Protein AF-A0A5D2N5P3-F1 (afdb_monomer_lite)

Structure (mmCIF, N/CA/C/O backbone):
data_AF-A0A5D2N5P3-F1
#
_entry.id   AF-A0A5D2N5P3-F1
#
loop_
_atom_site.group_PDB
_atom_site.id
_atom_site.type_symbol
_atom_site.label_atom_id
_atom_site.label_alt_id
_atom_site.label_comp_id
_atom_site.label_asym_id
_atom_site.label_entity_id
_atom_site.label_seq_id
_atom_site.pdbx_PDB_ins_code
_atom_site.Cartn_x
_atom_site.Cartn_y
_atom_site.Cartn_z
_atom_site.occupancy
_atom_site.B_iso_or_equiv
_atom_site.auth_seq_id
_atom_site.auth_comp_id
_atom_site.auth_asym_id
_atom_site.auth_atom_id
_atom_site.pdbx_PDB_model_num
ATOM 1 N N . MET A 1 1 ? -12.104 -4.277 7.768 1.00 49.78 1 MET A N 1
ATOM 2 C CA . MET A 1 1 ? -12.982 -5.203 7.021 1.00 49.78 1 MET A CA 1
ATOM 3 C C . MET A 1 1 ? -14.224 -4.445 6.619 1.00 49.78 1 MET A C 1
ATOM 5 O O . MET A 1 1 ? -14.971 -4.121 7.514 1.00 49.78 1 MET A O 1
ATOM 9 N N . GLY A 1 2 ? -14.413 -4.078 5.353 1.00 53.28 2 GLY A N 1
ATOM 10 C CA . GLY A 1 2 ? -15.542 -3.250 4.912 1.00 53.28 2 GLY A CA 1
ATOM 11 C C . GLY A 1 2 ? -16.921 -3.851 5.221 1.00 53.28 2 GLY A C 1
ATOM 12 O O . GLY A 1 2 ? -17.041 -4.972 5.717 1.00 53.28 2 GLY A O 1
ATOM 13 N N . LYS A 1 3 ? -17.974 -3.086 4.913 1.00 54.69 3 LYS A N 1
ATOM 14 C CA . LYS A 1 3 ? -19.356 -3.587 4.837 1.00 54.69 3 LYS A CA 1
ATOM 15 C C . LYS A 1 3 ? -19.325 -4.901 4.027 1.00 54.69 3 LYS A C 1
ATOM 17 O O . LYS A 1 3 ? -18.729 -4.928 2.956 1.00 54.69 3 LYS A O 1
ATOM 22 N N . ASP A 1 4 ? -19.847 -5.983 4.602 1.00 65.44 4 ASP A N 1
ATOM 23 C CA . ASP A 1 4 ? -19.913 -7.328 3.996 1.00 65.44 4 ASP A CA 1
ATOM 24 C C . ASP A 1 4 ? -18.594 -8.136 3.865 1.00 65.44 4 ASP A C 1
ATOM 26 O O . ASP A 1 4 ? -18.475 -8.982 2.984 1.00 65.44 4 ASP A O 1
ATOM 30 N N . ASP A 1 5 ? -17.616 -7.933 4.762 1.00 80.88 5 ASP A N 1
ATOM 31 C CA . ASP A 1 5 ? -16.328 -8.677 4.794 1.00 80.88 5 ASP A CA 1
ATOM 32 C C . ASP A 1 5 ? -15.484 -8.529 3.511 1.00 80.88 5 ASP A C 1
ATOM 34 O O . ASP A 1 5 ? -14.674 -9.377 3.118 1.00 80.88 5 ASP A O 1
ATOM 38 N N . LEU A 1 6 ? -15.681 -7.390 2.849 1.00 89.25 6 LEU A N 1
ATOM 39 C CA . LEU A 1 6 ? -14.926 -6.999 1.675 1.00 89.25 6 LEU A CA 1
ATOM 40 C C . LEU A 1 6 ? -13.652 -6.249 2.073 1.00 89.25 6 LEU A C 1
ATOM 42 O O . LEU A 1 6 ? -13.595 -5.492 3.050 1.00 89.25 6 LEU A O 1
ATOM 46 N N . VAL A 1 7 ? -12.615 -6.440 1.272 1.00 92.06 7 VAL A N 1
ATOM 47 C CA . VAL A 1 7 ? -11.323 -5.771 1.375 1.00 92.06 7 VAL A CA 1
ATOM 48 C C . VAL A 1 7 ? -11.017 -5.071 0.061 1.00 92.06 7 VAL A C 1
ATOM 50 O O . VAL A 1 7 ? -11.327 -5.575 -1.020 1.00 92.06 7 VAL A O 1
ATOM 53 N N . LEU A 1 8 ? -10.428 -3.883 0.164 1.00 95.06 8 LEU A N 1
ATOM 54 C CA . LEU A 1 8 ? -10.053 -3.099 -0.999 1.00 95.06 8 LEU A CA 1
ATOM 55 C C . LEU A 1 8 ? -8.706 -3.587 -1.531 1.00 95.06 8 LEU A C 1
ATOM 57 O O . LEU A 1 8 ? -7.717 -3.631 -0.795 1.00 95.06 8 LEU A O 1
ATOM 61 N N . VAL A 1 9 ? -8.660 -3.913 -2.818 1.00 95.56 9 VAL A N 1
ATOM 62 C CA . VAL A 1 9 ? -7.429 -4.299 -3.508 1.00 95.56 9 VAL A CA 1
ATOM 63 C C . VAL A 1 9 ? -7.194 -3.429 -4.725 1.00 95.56 9 VAL A C 1
ATOM 65 O O . VAL A 1 9 ? -8.105 -3.102 -5.484 1.00 95.56 9 VAL A O 1
ATOM 68 N N . GLU A 1 10 ? -5.933 -3.104 -4.952 1.00 96.44 10 GLU A N 1
ATOM 69 C CA . GLU A 1 10 ? -5.463 -2.590 -6.220 1.00 96.44 10 GLU A CA 1
ATOM 70 C C . GLU A 1 10 ? -5.405 -3.757 -7.209 1.00 96.44 10 GLU A C 1
ATOM 72 O O . GLU A 1 10 ? -4.523 -4.617 -7.153 1.00 96.44 10 GLU A O 1
ATOM 77 N N . SER A 1 11 ? -6.372 -3.812 -8.117 1.00 95.94 11 SER A N 1
ATOM 78 C CA . SER A 1 11 ? -6.464 -4.873 -9.119 1.00 95.94 11 SER A CA 1
ATOM 79 C C . SER A 1 11 ? -5.382 -4.734 -10.188 1.00 95.94 11 SER A C 1
ATOM 81 O O . SER A 1 11 ? -4.665 -5.694 -10.478 1.00 95.94 11 SER A O 1
ATOM 83 N N . ARG A 1 12 ? -5.222 -3.525 -10.732 1.00 96.00 12 ARG A N 1
ATOM 84 C CA . ARG A 1 12 ? -4.263 -3.196 -11.788 1.00 96.00 12 ARG A CA 1
ATOM 85 C C . ARG A 1 12 ? -3.881 -1.721 -11.748 1.00 96.00 12 ARG A C 1
ATOM 87 O O . ARG A 1 12 ? -4.580 -0.900 -11.161 1.00 96.00 12 ARG A O 1
ATOM 94 N N . GLN A 1 13 ? -2.813 -1.395 -12.456 1.00 95.94 13 GLN A N 1
ATOM 95 C CA . GLN A 1 13 ? -2.334 -0.037 -12.677 1.00 95.94 13 GLN A CA 1
ATOM 96 C C . GLN A 1 13 ? -2.309 0.278 -14.165 1.00 95.94 13 GLN A C 1
ATOM 98 O O . GLN A 1 13 ? -1.998 -0.603 -14.967 1.00 95.94 13 GLN A O 1
ATOM 103 N N . GLN A 1 14 ? -2.587 1.530 -14.519 1.00 95.88 14 GLN A N 1
ATOM 104 C CA . GLN A 1 14 ? -2.223 2.086 -15.820 1.00 95.88 14 GLN A CA 1
ATOM 105 C C . GLN A 1 14 ? -0.942 2.900 -15.667 1.00 95.88 14 GLN A C 1
ATOM 107 O O . GLN A 1 14 ? -0.845 3.752 -14.781 1.00 95.88 14 GLN A O 1
ATOM 112 N N . LEU A 1 15 ? 0.025 2.643 -16.539 1.00 93.69 15 LEU A N 1
ATOM 113 C CA . LEU A 1 15 ? 1.317 3.310 -16.550 1.00 93.69 15 LEU A CA 1
ATOM 114 C C . LEU A 1 15 ? 1.338 4.505 -17.519 1.00 93.69 15 LEU A C 1
ATOM 116 O O . LEU A 1 15 ? 0.436 4.684 -18.342 1.00 93.69 15 LEU A O 1
ATOM 120 N N . SER A 1 16 ? 2.372 5.341 -17.424 1.00 91.12 16 SER A N 1
ATOM 121 C CA . SER A 1 16 ? 2.529 6.559 -18.228 1.00 91.12 16 SER A CA 1
ATOM 122 C C . SER A 1 16 ? 2.684 6.304 -19.730 1.00 91.12 16 SER A C 1
ATOM 124 O O . SER A 1 16 ? 2.303 7.160 -20.527 1.00 91.12 16 SER A O 1
ATOM 126 N N . ASP A 1 17 ? 3.151 5.114 -20.115 1.00 90.06 17 ASP A N 1
ATOM 127 C CA . ASP A 1 17 ? 3.232 4.637 -21.502 1.00 90.06 17 ASP A CA 1
ATOM 128 C C . ASP A 1 17 ? 1.912 4.023 -22.020 1.00 90.06 17 ASP A C 1
ATOM 130 O O . ASP A 1 17 ? 1.839 3.551 -23.154 1.00 90.06 17 ASP A O 1
ATOM 134 N N . GLY A 1 18 ? 0.858 4.031 -21.197 1.00 92.50 18 GLY A N 1
ATOM 135 C CA . GLY A 1 18 ? -0.456 3.471 -21.507 1.00 92.50 18 GLY A CA 1
ATOM 136 C C . GLY A 1 18 ? -0.574 1.962 -21.277 1.00 92.50 18 GLY A C 1
ATOM 137 O O . GLY A 1 18 ? -1.679 1.428 -21.404 1.00 92.50 18 GLY A O 1
ATOM 138 N N . SER A 1 19 ? 0.516 1.276 -20.920 1.00 94.19 19 SER A N 1
ATOM 139 C CA . SER A 1 19 ? 0.483 -0.143 -20.573 1.00 94.19 19 SER A CA 1
ATOM 140 C C . SER A 1 19 ?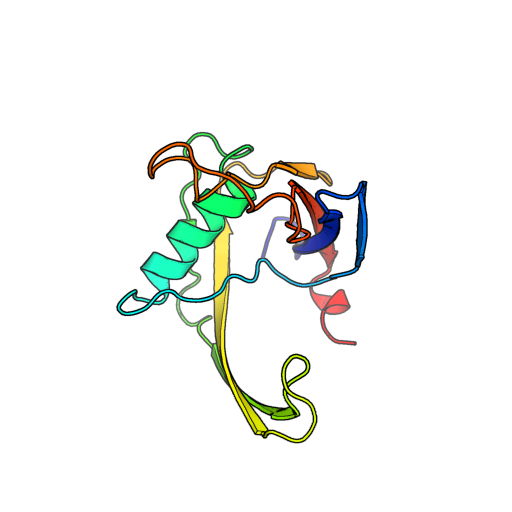 -0.209 -0.382 -19.226 1.00 94.19 19 SER A C 1
ATOM 142 O O . SER A 1 19 ? -0.393 0.531 -18.416 1.00 94.19 19 SER A O 1
ATOM 144 N N . PHE A 1 20 ? -0.626 -1.629 -18.998 1.00 94.94 20 PHE A N 1
ATOM 145 C CA . PHE A 1 20 ? -1.259 -2.052 -17.754 1.00 94.94 20 PHE A CA 1
ATOM 146 C C . PHE A 1 20 ? -0.405 -3.080 -17.026 1.00 94.94 20 PHE A C 1
ATOM 148 O O . PHE A 1 20 ? 0.248 -3.921 -17.645 1.00 94.94 20 PHE A O 1
ATOM 155 N N . ARG A 1 21 ? -0.461 -3.037 -15.696 1.00 93.88 21 ARG A N 1
ATOM 156 C CA . ARG A 1 21 ? 0.197 -3.999 -14.816 1.00 93.88 21 ARG A CA 1
ATOM 157 C C . ARG A 1 21 ? -0.796 -4.540 -13.800 1.00 93.88 21 ARG A C 1
ATOM 159 O O . ARG A 1 21 ? -1.356 -3.765 -13.028 1.00 93.88 21 ARG A O 1
ATOM 166 N N . ASP A 1 22 ? -0.957 -5.858 -13.764 1.00 94.62 22 ASP A N 1
ATOM 167 C CA . ASP A 1 22 ? -1.756 -6.528 -12.740 1.00 94.62 22 ASP A CA 1
ATOM 168 C C . ASP A 1 22 ? -1.026 -6.530 -11.391 1.00 94.62 22 ASP A C 1
ATOM 170 O O . ASP A 1 22 ? 0.210 -6.566 -11.312 1.00 94.62 22 ASP A O 1
ATOM 174 N N . ARG A 1 23 ? -1.803 -6.417 -10.315 1.00 89.81 23 ARG A N 1
ATOM 175 C CA . ARG A 1 23 ? -1.291 -6.204 -8.956 1.00 89.81 23 ARG A CA 1
ATOM 176 C C . ARG A 1 23 ? -1.972 -7.132 -7.965 1.00 89.81 23 ARG A C 1
ATOM 178 O O . ARG A 1 23 ? -1.273 -7.864 -7.274 1.00 89.81 23 ARG A O 1
ATOM 185 N N . PHE A 1 24 ? -3.304 -7.085 -7.935 1.00 93.44 24 PHE A N 1
ATOM 186 C CA . PHE A 1 24 ? -4.181 -7.830 -7.031 1.00 93.44 24 PHE A CA 1
ATOM 187 C C . PHE A 1 24 ? -3.665 -7.861 -5.584 1.00 93.44 24 PHE A C 1
ATOM 189 O O . PHE A 1 24 ? -3.489 -8.916 -4.981 1.00 93.44 24 PHE A O 1
ATOM 196 N N . ARG A 1 25 ? -3.355 -6.680 -5.044 1.00 92.69 25 ARG A N 1
ATOM 197 C CA . ARG A 1 25 ? -2.777 -6.530 -3.703 1.00 92.69 25 ARG A CA 1
ATOM 198 C C . ARG A 1 25 ? -3.454 -5.399 -2.934 1.00 92.69 25 ARG A C 1
ATOM 200 O O . ARG A 1 25 ? -3.967 -4.485 -3.574 1.00 92.69 25 ARG A O 1
ATOM 207 N N . PRO A 1 26 ? -3.437 -5.416 -1.592 1.00 94.44 26 PRO A N 1
ATOM 208 C CA . PRO A 1 26 ? -3.866 -4.263 -0.806 1.00 94.44 26 PRO A CA 1
ATOM 209 C C . PRO A 1 26 ? -3.071 -3.004 -1.173 1.00 94.44 26 PRO A C 1
ATOM 211 O O . PRO A 1 26 ? -1.965 -3.108 -1.714 1.00 94.44 26 PRO A O 1
ATOM 214 N N . LEU A 1 27 ? -3.596 -1.829 -0.819 1.00 94.56 27 LEU A N 1
ATOM 215 C CA . LEU A 1 27 ? -2.850 -0.567 -0.872 1.00 94.56 27 LEU A CA 1
ATOM 216 C C . LEU A 1 27 ? -1.466 -0.760 -0.232 1.00 94.56 27 LEU A C 1
ATOM 218 O O . LEU A 1 27 ? -1.351 -1.217 0.906 1.00 94.56 27 LEU A O 1
ATOM 222 N N . SER A 1 28 ? -0.413 -0.522 -1.014 1.00 93.12 28 SER A N 1
ATOM 223 C CA . SER A 1 28 ? 0.949 -0.952 -0.685 1.00 93.12 28 SER A CA 1
ATOM 224 C C . SER A 1 28 ? 1.949 0.107 -1.102 1.00 93.12 28 SER A C 1
ATOM 226 O O . SER A 1 28 ? 2.410 0.099 -2.247 1.00 93.12 28 SER A O 1
ATOM 228 N N . GLU A 1 29 ? 2.345 0.925 -0.135 1.00 92.19 29 GLU A N 1
ATOM 229 C CA . GLU A 1 29 ? 3.292 2.011 -0.340 1.00 92.19 29 GLU A CA 1
ATOM 230 C C . GLU A 1 29 ? 4.639 1.780 0.339 1.00 92.19 29 GLU A C 1
ATOM 232 O O . GLU A 1 29 ? 4.770 1.046 1.327 1.00 92.19 29 GLU A O 1
ATOM 237 N N . LYS A 1 30 ? 5.680 2.406 -0.214 1.00 92.12 30 LYS A N 1
ATOM 238 C CA . LYS A 1 30 ? 7.011 2.344 0.385 1.00 92.12 30 LYS A CA 1
ATOM 239 C C . LYS A 1 30 ? 7.063 3.304 1.565 1.00 92.12 30 LYS A C 1
ATOM 241 O O . LYS A 1 30 ? 6.802 4.497 1.421 1.00 92.12 30 LYS A O 1
ATOM 246 N N . MET A 1 31 ? 7.481 2.794 2.722 1.00 93.12 31 MET A N 1
ATOM 247 C CA . MET A 1 31 ? 7.735 3.671 3.859 1.00 93.12 31 MET A CA 1
ATOM 248 C C . MET A 1 31 ? 8.916 4.615 3.575 1.00 93.12 31 MET A C 1
ATOM 250 O O . MET A 1 31 ? 9.984 4.177 3.124 1.00 93.12 31 MET A O 1
ATOM 254 N N . LYS A 1 32 ? 8.726 5.906 3.846 1.00 92.38 32 LYS A N 1
ATOM 255 C CA . LYS A 1 32 ? 9.748 6.956 3.801 1.00 92.38 32 LYS A CA 1
ATOM 256 C C . LYS A 1 32 ? 10.658 6.861 5.041 1.00 92.38 32 LYS A C 1
ATOM 258 O O . LYS A 1 32 ? 10.279 6.292 6.066 1.00 92.38 32 LYS A O 1
ATOM 263 N N . PRO A 1 33 ? 11.897 7.378 4.981 1.00 92.00 33 PRO A N 1
ATOM 264 C CA . PRO A 1 33 ? 12.763 7.415 6.155 1.00 92.00 33 PRO A CA 1
ATOM 265 C C . PRO A 1 33 ? 12.145 8.253 7.283 1.00 92.00 33 PRO A C 1
ATOM 267 O O . PRO A 1 33 ? 11.661 9.352 7.035 1.00 92.00 33 PRO A O 1
ATOM 270 N N . ASN A 1 34 ? 12.260 7.768 8.521 1.00 91.88 34 ASN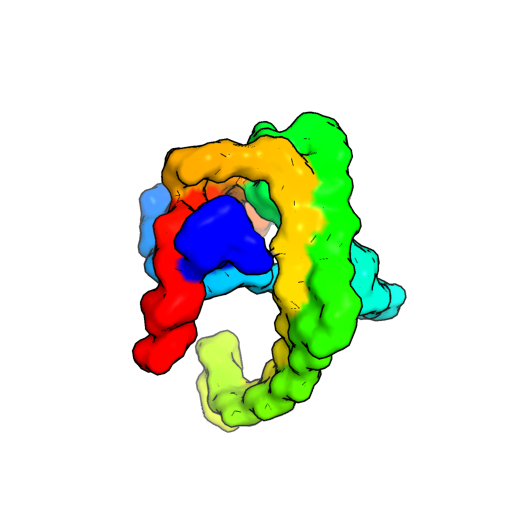 A N 1
ATOM 271 C CA . ASN A 1 34 ? 11.841 8.457 9.751 1.00 91.88 34 ASN A CA 1
ATOM 272 C C . ASN A 1 34 ? 10.329 8.686 9.933 1.00 91.88 34 ASN A C 1
ATOM 274 O O . ASN A 1 34 ? 9.967 9.460 10.813 1.00 91.88 34 ASN A O 1
ATOM 278 N N . GLU A 1 35 ? 9.461 8.017 9.169 1.00 94.69 35 GLU A N 1
ATOM 279 C CA . GLU A 1 35 ? 8.019 8.020 9.450 1.00 94.69 35 GLU A CA 1
ATOM 280 C C . GLU A 1 35 ? 7.607 6.809 10.305 1.00 94.69 35 GLU A C 1
ATOM 282 O O . GLU A 1 35 ? 8.198 5.723 10.238 1.00 94.69 35 GLU A O 1
ATOM 287 N N . THR A 1 36 ? 6.581 7.004 11.124 1.00 95.44 36 THR A N 1
ATOM 288 C CA . THR A 1 36 ? 5.862 5.951 11.849 1.00 95.44 36 THR A CA 1
ATOM 289 C C . THR A 1 36 ? 4.943 5.165 10.907 1.00 95.44 36 THR A C 1
ATOM 291 O O . THR A 1 36 ? 4.669 5.584 9.782 1.00 95.44 36 THR A O 1
ATOM 294 N N . VAL A 1 37 ? 4.447 4.004 11.351 1.00 94.88 37 VAL A N 1
ATOM 295 C CA . VAL A 1 37 ? 3.497 3.205 10.551 1.00 94.88 37 VAL A CA 1
ATOM 296 C C . VAL A 1 37 ? 2.200 3.986 10.339 1.00 94.88 37 VAL A C 1
ATOM 298 O O . VAL A 1 37 ? 1.639 3.973 9.250 1.00 94.88 37 VAL A O 1
ATOM 301 N N . GLU A 1 38 ? 1.750 4.707 11.359 1.00 94.69 38 GLU A N 1
ATOM 302 C CA . GLU A 1 38 ? 0.557 5.543 11.337 1.00 94.69 38 GLU A CA 1
ATOM 303 C C . GLU A 1 38 ? 0.687 6.693 10.328 1.00 94.69 38 GLU A C 1
ATOM 305 O O . GLU A 1 38 ? -0.229 6.924 9.537 1.00 94.69 38 GLU A O 1
ATOM 310 N N . GLU A 1 39 ? 1.837 7.374 10.310 1.00 94.88 39 GLU A N 1
ATOM 311 C CA . GLU A 1 39 ? 2.143 8.420 9.326 1.00 94.88 39 GLU A CA 1
ATOM 312 C C . GLU A 1 39 ? 2.206 7.854 7.904 1.00 94.88 39 GLU A C 1
ATOM 314 O O . GLU A 1 39 ? 1.614 8.437 6.994 1.00 94.88 39 GLU A O 1
ATOM 319 N N . ALA A 1 40 ? 2.842 6.692 7.718 1.00 94.81 40 ALA A N 1
ATOM 320 C CA . ALA A 1 40 ? 2.902 6.011 6.427 1.00 94.81 40 ALA A CA 1
ATOM 321 C C . ALA A 1 40 ? 1.510 5.630 5.908 1.00 94.81 40 ALA A C 1
ATOM 323 O O . ALA A 1 40 ? 1.210 5.843 4.738 1.00 94.81 40 ALA A O 1
ATOM 324 N N . VAL A 1 41 ? 0.642 5.101 6.776 1.00 94.81 41 VAL A N 1
ATOM 325 C CA . VAL A 1 41 ? -0.736 4.718 6.433 1.00 94.81 41 VAL A CA 1
ATOM 326 C C . VAL A 1 41 ? -1.555 5.941 6.033 1.00 94.81 41 VAL A C 1
ATOM 328 O O . VAL A 1 41 ? -2.204 5.928 4.989 1.00 94.81 41 VAL A O 1
ATOM 331 N N . ALA A 1 42 ? -1.508 7.011 6.831 1.00 92.94 42 ALA A N 1
ATOM 332 C CA . ALA A 1 42 ? -2.230 8.243 6.527 1.00 92.94 42 ALA A CA 1
ATOM 333 C C . ALA A 1 42 ? -1.752 8.867 5.207 1.00 92.94 42 ALA A C 1
ATOM 335 O O . ALA A 1 42 ? -2.569 9.301 4.393 1.00 92.94 42 ALA A O 1
ATOM 336 N N . ARG A 1 43 ? -0.434 8.873 4.975 1.00 92.81 43 ARG A N 1
ATOM 337 C CA . ARG A 1 43 ? 0.172 9.360 3.736 1.00 92.81 43 ARG A CA 1
ATOM 338 C C . ARG A 1 43 ? -0.246 8.519 2.535 1.00 92.81 43 ARG A C 1
ATOM 340 O O . ARG A 1 43 ? -0.718 9.091 1.563 1.00 92.81 43 ARG A O 1
ATOM 347 N N . ALA A 1 44 ? -0.138 7.197 2.620 1.00 92.88 44 ALA A N 1
ATOM 348 C CA . ALA A 1 44 ? -0.469 6.303 1.517 1.00 92.8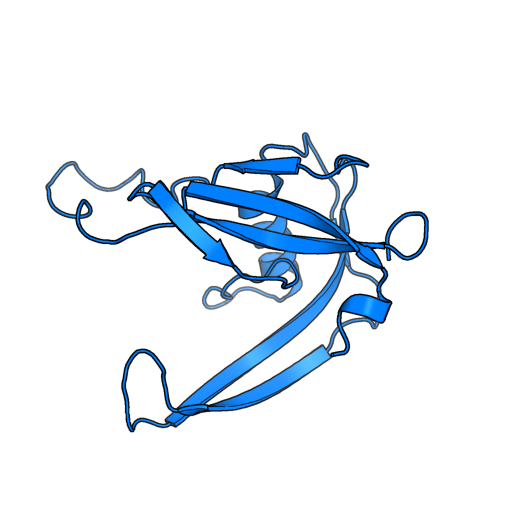8 44 ALA A CA 1
ATOM 349 C C . ALA A 1 44 ? -1.953 6.393 1.123 1.00 92.88 44 ALA A C 1
ATOM 351 O O . ALA A 1 44 ? -2.276 6.478 -0.057 1.00 92.88 44 ALA A O 1
ATOM 352 N N . VAL A 1 45 ? -2.865 6.471 2.103 1.00 93.00 45 VAL A N 1
ATOM 353 C CA . VAL A 1 45 ? -4.294 6.699 1.828 1.00 93.00 45 VAL A CA 1
ATOM 354 C C . VAL A 1 45 ? -4.521 8.060 1.167 1.00 93.00 45 VAL A C 1
ATOM 356 O O . VAL A 1 45 ? -5.307 8.163 0.231 1.00 93.00 45 VAL A O 1
ATOM 359 N N . LYS A 1 46 ? -3.832 9.111 1.619 1.00 90.81 46 LYS A N 1
ATOM 360 C CA . LYS A 1 46 ? -3.950 10.441 1.015 1.00 90.81 46 LYS A CA 1
ATOM 361 C C . LYS A 1 46 ? -3.415 10.479 -0.421 1.00 90.81 46 LYS A C 1
ATOM 363 O O . LYS A 1 46 ? -4.057 11.086 -1.269 1.00 90.81 46 LYS A O 1
ATOM 368 N N . GLU A 1 47 ? -2.256 9.879 -0.673 1.00 89.88 47 GLU A N 1
ATOM 369 C CA . GLU A 1 47 ? -1.600 9.874 -1.986 1.00 89.88 47 GLU A CA 1
ATOM 370 C C . GLU A 1 47 ? -2.423 9.054 -2.998 1.00 89.88 47 GLU A C 1
ATOM 372 O O . GLU A 1 47 ? -2.808 9.590 -4.036 1.00 89.88 47 GLU A O 1
ATOM 377 N N . GLU A 1 48 ? -2.800 7.814 -2.663 1.00 91.75 48 GLU A N 1
ATOM 378 C CA . GLU A 1 48 ? -3.447 6.911 -3.625 1.00 91.75 48 GLU A CA 1
ATOM 379 C C . GLU A 1 48 ? -4.986 7.002 -3.646 1.00 91.75 48 GLU A C 1
ATOM 381 O O . GLU A 1 48 ? -5.596 6.755 -4.685 1.00 91.75 48 GLU A O 1
ATOM 386 N N . LEU A 1 49 ? -5.651 7.334 -2.529 1.00 92.81 49 LEU A N 1
ATOM 387 C CA . LEU A 1 49 ? -7.125 7.371 -2.422 1.00 92.81 49 LEU A CA 1
ATOM 388 C C . LEU A 1 49 ? -7.686 8.792 -2.248 1.00 92.81 49 LEU A C 1
ATOM 390 O O . LEU A 1 49 ? -8.898 8.987 -2.342 1.00 92.81 49 LEU A O 1
ATOM 394 N N . GLY A 1 50 ? -6.828 9.797 -2.044 1.00 90.00 50 GLY A N 1
ATOM 395 C CA . GLY A 1 50 ? -7.205 11.187 -1.753 1.00 90.00 50 GLY A CA 1
ATOM 396 C C . GLY A 1 50 ? -8.077 11.870 -2.805 1.00 90.00 50 GLY A C 1
ATOM 397 O O . GLY A 1 50 ? -8.792 12.810 -2.483 1.00 90.00 50 GLY A O 1
ATOM 398 N N . SER A 1 51 ? -8.050 11.412 -4.059 1.00 89.19 51 SER A N 1
ATOM 399 C CA . SER A 1 51 ? -8.878 11.979 -5.136 1.00 89.19 51 SER A CA 1
ATOM 400 C C . SER A 1 51 ? -10.355 11.580 -5.056 1.00 89.19 51 SER A C 1
ATOM 402 O O . SER A 1 51 ? -11.191 12.228 -5.683 1.00 89.19 51 SER A O 1
ATOM 404 N N . VAL A 1 52 ? -10.685 10.538 -4.284 1.00 89.88 52 VAL A N 1
ATOM 405 C CA . VAL A 1 52 ? -12.065 10.053 -4.101 1.00 89.88 52 VAL A CA 1
ATOM 406 C C . VAL A 1 52 ? -12.573 10.210 -2.669 1.00 89.88 52 VAL A C 1
ATOM 408 O O . VAL A 1 52 ? -13.752 9.970 -2.423 1.00 89.88 52 VAL A O 1
ATOM 411 N N . ILE A 1 53 ? -11.716 10.636 -1.733 1.00 87.31 53 ILE A N 1
ATOM 412 C CA . ILE A 1 53 ? -12.092 10.927 -0.346 1.00 87.31 53 ILE A CA 1
ATOM 413 C C . ILE A 1 53 ? -11.912 12.422 -0.061 1.00 87.31 53 ILE A C 1
ATOM 415 O O . ILE A 1 53 ? -10.826 12.970 -0.183 1.00 87.31 53 ILE A O 1
ATOM 419 N N . ASP A 1 54 ? -12.990 13.094 0.339 1.00 71.75 54 ASP A N 1
ATOM 420 C CA . ASP A 1 54 ? -12.995 14.558 0.509 1.00 71.75 54 ASP A CA 1
ATOM 421 C C . ASP A 1 54 ? -12.283 14.984 1.814 1.00 71.75 54 ASP A C 1
ATOM 423 O O . ASP A 1 54 ? -11.511 15.937 1.871 1.00 71.75 54 ASP A O 1
ATOM 427 N N . THR A 1 55 ? -12.516 14.225 2.890 1.00 64.25 55 THR A N 1
ATOM 428 C CA . THR A 1 55 ? -11.937 14.423 4.238 1.00 64.25 55 THR A CA 1
ATOM 429 C C . THR A 1 55 ? -11.765 13.095 4.989 1.00 64.25 55 THR A C 1
ATOM 431 O O . THR A 1 55 ? -11.724 13.072 6.220 1.00 64.25 55 THR A O 1
ATOM 434 N N . GLY A 1 56 ? -11.700 11.981 4.248 1.00 62.75 56 GLY A N 1
ATOM 435 C CA . GLY A 1 56 ? -11.792 10.619 4.779 1.00 62.75 56 GLY A CA 1
ATOM 436 C C . GLY A 1 56 ? -10.905 10.400 6.001 1.00 62.75 56 GLY A C 1
ATOM 437 O O . GLY A 1 56 ? -9.680 10.508 5.925 1.00 62.75 56 GLY A O 1
ATOM 438 N N . SER A 1 57 ? -11.530 10.109 7.144 1.00 82.12 57 SER A N 1
ATOM 439 C CA . SER A 1 57 ? -10.784 9.758 8.344 1.00 82.12 57 SER A CA 1
ATOM 440 C C . SER A 1 57 ? -10.217 8.348 8.179 1.00 82.12 57 SER A C 1
ATOM 442 O O . SER A 1 57 ? -10.912 7.429 7.735 1.00 82.12 57 SER A O 1
ATOM 444 N N . VAL A 1 58 ? -8.934 8.186 8.506 1.00 91.31 58 VAL A N 1
ATOM 445 C CA . VAL A 1 58 ? -8.263 6.884 8.505 1.00 91.31 58 VAL A CA 1
ATOM 446 C C . VAL A 1 58 ? -8.146 6.407 9.941 1.00 91.31 58 VAL A C 1
ATOM 448 O O . VAL A 1 58 ? -7.582 7.093 10.794 1.00 91.31 58 VAL A O 1
ATOM 451 N N . ARG A 1 59 ? -8.685 5.221 10.220 1.00 92.94 59 ARG A N 1
ATOM 452 C CA . ARG A 1 59 ? -8.627 4.585 11.539 1.00 92.94 59 ARG A CA 1
ATOM 453 C C . ARG A 1 59 ? -8.007 3.204 11.419 1.00 92.94 59 ARG A C 1
ATOM 455 O O . ARG A 1 59 ? -8.629 2.284 10.894 1.00 92.94 59 ARG A O 1
ATOM 462 N N . ILE A 1 60 ? -6.792 3.057 11.936 1.00 94.69 60 ILE A N 1
ATOM 463 C CA . ILE A 1 60 ? -6.123 1.756 12.026 1.00 94.69 60 ILE A CA 1
ATOM 464 C C . ILE A 1 60 ? -6.864 0.888 13.045 1.00 94.69 60 ILE A C 1
ATOM 466 O O . ILE A 1 60 ? -7.186 1.341 14.145 1.00 94.69 60 ILE A O 1
ATOM 470 N N . VAL A 1 61 ? -7.137 -0.363 12.679 1.00 94.31 61 VAL A N 1
ATOM 471 C CA . VAL A 1 61 ? -7.762 -1.344 13.565 1.00 94.31 61 VAL A CA 1
ATOM 472 C C . VAL A 1 61 ? -6.770 -1.699 14.676 1.00 94.31 61 VAL A C 1
ATOM 474 O O . VAL A 1 61 ? -5.685 -2.215 14.375 1.00 94.31 61 VAL A O 1
ATOM 477 N N . PRO A 1 62 ? -7.104 -1.460 15.957 1.00 93.56 62 PRO A N 1
ATOM 478 C CA . PRO A 1 62 ? -6.208 -1.785 17.060 1.00 93.56 62 PRO A CA 1
ATOM 479 C C . PRO A 1 62 ? -5.818 -3.267 17.056 1.00 93.56 62 PRO A C 1
ATOM 481 O O . PRO A 1 62 ? -6.675 -4.139 16.949 1.00 93.56 62 PRO A O 1
ATOM 484 N N . GLY A 1 63 ? -4.519 -3.551 17.181 1.00 94.50 63 GLY A N 1
ATOM 485 C CA . GLY A 1 63 ? -3.994 -4.921 17.220 1.00 94.50 63 GLY A CA 1
ATOM 486 C C . GLY A 1 63 ? -3.854 -5.623 15.863 1.00 94.50 63 GLY A C 1
ATOM 487 O O . GLY A 1 63 ? -3.377 -6.751 15.841 1.00 94.50 63 GLY A O 1
ATOM 488 N N . SER A 1 64 ? -4.204 -4.975 14.745 1.00 94.88 64 SER A N 1
ATOM 489 C CA . SER A 1 64 ? -4.045 -5.546 13.392 1.00 94.88 64 SER A CA 1
ATOM 490 C C . SER A 1 64 ? -2.615 -5.492 12.844 1.00 94.88 64 SER A C 1
ATOM 492 O O . SER A 1 64 ? -2.326 -6.081 11.807 1.00 94.88 64 SER A O 1
ATOM 494 N N . TYR A 1 65 ? -1.713 -4.768 13.512 1.00 96.50 65 TYR A N 1
ATOM 495 C CA . TYR A 1 65 ? -0.360 -4.560 13.013 1.00 96.50 65 TYR A CA 1
ATOM 496 C C . TYR A 1 65 ? 0.447 -5.861 12.962 1.00 96.50 65 TYR A C 1
ATOM 498 O O . TYR A 1 65 ? 0.663 -6.530 13.974 1.00 96.50 65 TYR A O 1
ATOM 506 N N . ILE A 1 66 ? 0.967 -6.158 11.775 1.00 96.12 66 ILE A N 1
ATOM 507 C CA . ILE A 1 66 ? 1.820 -7.304 11.490 1.00 96.12 66 ILE A CA 1
ATOM 508 C C . ILE A 1 66 ? 3.117 -6.802 10.857 1.00 96.12 66 ILE A C 1
ATOM 510 O O . ILE A 1 66 ? 3.116 -6.002 9.921 1.00 96.12 66 ILE A O 1
ATOM 514 N N . LYS A 1 67 ? 4.246 -7.320 11.347 1.00 96.31 67 LYS A N 1
ATOM 515 C CA . LYS A 1 67 ? 5.570 -7.099 10.761 1.00 96.31 67 LYS A CA 1
ATOM 516 C C . LYS A 1 67 ? 6.124 -8.414 10.230 1.00 96.31 67 LYS A C 1
ATOM 518 O O . LYS A 1 67 ? 6.326 -9.348 11.004 1.00 96.31 67 LYS A O 1
ATOM 523 N N . LYS A 1 68 ? 6.428 -8.468 8.935 1.00 95.56 68 LYS A N 1
ATOM 524 C CA . LYS A 1 68 ? 7.002 -9.644 8.269 1.00 95.56 68 LYS A CA 1
ATOM 525 C C . LYS A 1 68 ? 8.351 -9.302 7.645 1.00 95.56 68 LYS A C 1
ATOM 527 O O . LYS A 1 68 ? 8.512 -8.253 7.028 1.00 95.56 68 LYS A O 1
ATOM 532 N N . LEU A 1 69 ? 9.326 -10.192 7.812 1.00 95.69 69 LEU A N 1
ATOM 533 C CA . LEU A 1 69 ? 10.613 -10.115 7.126 1.00 95.69 69 LEU A CA 1
ATOM 534 C C . LEU A 1 69 ? 10.595 -11.075 5.936 1.00 95.69 69 LEU A C 1
ATOM 536 O O . LEU A 1 69 ? 10.321 -12.259 6.119 1.00 95.69 69 LEU A O 1
ATOM 540 N N . GLU A 1 70 ? 10.904 -10.580 4.743 1.00 93.62 70 GLU A N 1
ATOM 541 C CA . GLU A 1 70 ? 11.042 -11.401 3.542 1.00 93.62 70 GLU A CA 1
ATOM 542 C C . GLU A 1 70 ? 12.423 -11.219 2.922 1.00 93.62 70 GLU A C 1
ATOM 544 O O . GLU A 1 70 ? 12.861 -10.099 2.656 1.00 93.62 70 GLU A O 1
ATOM 549 N N . GLU A 1 71 ? 13.100 -12.329 2.655 1.00 94.06 71 GLU A N 1
ATOM 550 C CA . GLU A 1 71 ? 14.386 -12.349 1.968 1.00 94.06 71 GLU A CA 1
ATOM 551 C C . GLU A 1 71 ? 14.211 -13.031 0.614 1.00 94.06 71 GLU A C 1
ATOM 553 O O . GLU A 1 71 ? 13.702 -14.147 0.522 1.00 94.06 71 GLU A O 1
ATOM 558 N N . ARG A 1 72 ? 14.592 -12.337 -0.458 1.00 90.69 72 ARG A N 1
ATOM 559 C CA . ARG A 1 72 ? 14.500 -12.845 -1.832 1.00 90.69 72 ARG A CA 1
ATOM 560 C C . ARG A 1 72 ? 15.571 -12.219 -2.710 1.00 90.69 72 ARG A C 1
ATOM 562 O O . ARG A 1 72 ? 16.127 -11.183 -2.364 1.00 90.69 72 ARG A O 1
ATOM 569 N N . ASN A 1 73 ? 15.835 -12.806 -3.873 1.00 90.25 73 ASN A N 1
ATOM 570 C CA . ASN A 1 73 ? 16.691 -12.157 -4.864 1.00 90.25 73 ASN A CA 1
ATOM 571 C C . ASN A 1 73 ? 16.060 -10.841 -5.333 1.00 90.25 73 ASN A C 1
ATOM 573 O O . ASN A 1 73 ? 14.856 -10.769 -5.589 1.00 90.25 73 ASN A O 1
ATOM 577 N N . SER A 1 74 ? 16.878 -9.799 -5.448 1.00 86.75 74 SER A N 1
ATOM 578 C CA . SER A 1 74 ? 16.435 -8.502 -5.943 1.00 86.75 74 SER A CA 1
ATOM 579 C C . SER A 1 74 ? 16.014 -8.604 -7.407 1.00 86.75 74 SER A C 1
ATOM 581 O O . SER A 1 74 ? 16.813 -8.977 -8.265 1.00 86.75 74 SER A O 1
ATOM 583 N N . ALA A 1 75 ? 14.772 -8.220 -7.707 1.00 82.31 75 ALA A N 1
ATOM 584 C CA . ALA A 1 75 ? 14.296 -8.127 -9.087 1.00 82.31 75 ALA A CA 1
ATOM 585 C C . ALA A 1 75 ? 15.047 -7.041 -9.880 1.00 82.31 75 ALA A C 1
ATOM 587 O O . ALA A 1 75 ? 15.271 -7.190 -11.077 1.00 82.31 75 ALA A O 1
ATOM 588 N N . SER A 1 76 ? 15.463 -5.964 -9.206 1.00 79.81 76 SER A N 1
ATOM 589 C CA . SER A 1 76 ? 16.194 -4.848 -9.819 1.00 79.81 76 SER A CA 1
ATOM 590 C C . SER A 1 76 ? 17.699 -5.107 -9.936 1.00 79.81 76 SER A C 1
ATOM 592 O O . SER A 1 76 ? 18.358 -4.479 -10.757 1.00 79.81 76 SER A O 1
ATOM 594 N N . TYR A 1 77 ? 18.242 -6.027 -9.130 1.00 87.69 77 TYR A N 1
ATOM 595 C CA . TYR A 1 77 ? 19.663 -6.385 -9.124 1.00 87.69 77 TYR A CA 1
ATOM 596 C C . TYR A 1 77 ? 19.831 -7.912 -9.058 1.00 87.69 77 TYR A C 1
ATOM 598 O O . TYR A 1 77 ? 20.064 -8.461 -7.975 1.00 87.69 77 TYR A O 1
ATOM 606 N N . PRO A 1 78 ? 19.691 -8.617 -10.197 1.00 88.81 78 PRO A N 1
ATOM 607 C CA . PRO A 1 78 ? 19.756 -10.074 -10.239 1.00 88.81 78 PRO A CA 1
ATOM 608 C C . PRO A 1 78 ? 21.028 -10.629 -9.584 1.00 88.81 78 PRO A C 1
ATOM 610 O O . PRO A 1 78 ? 22.133 -10.171 -9.862 1.00 88.81 78 PRO A O 1
ATOM 613 N N . GLY A 1 79 ? 20.865 -11.625 -8.709 1.00 89.81 79 GLY A N 1
ATOM 614 C CA . GLY A 1 79 ? 21.964 -12.263 -7.973 1.00 89.81 79 GLY A CA 1
ATOM 615 C C . GLY A 1 79 ? 22.330 -11.600 -6.641 1.00 89.81 79 GLY A C 1
ATOM 616 O O . GLY A 1 79 ? 23.091 -12.189 -5.877 1.00 89.81 79 GLY A O 1
ATOM 617 N N . LEU A 1 80 ? 21.772 -10.423 -6.324 1.00 93.00 80 LEU A N 1
ATOM 618 C CA . LEU A 1 80 ? 21.927 -9.811 -5.004 1.00 93.00 80 LEU A CA 1
ATOM 619 C C . LEU A 1 80 ? 20.748 -10.163 -4.083 1.00 93.00 80 LEU A C 1
ATOM 621 O O . LEU A 1 80 ? 19.589 -10.025 -4.498 1.00 93.00 80 LEU A O 1
ATOM 625 N N . PRO A 1 81 ? 21.009 -10.565 -2.824 1.00 91.75 81 PRO A N 1
ATOM 626 C CA . PRO A 1 81 ? 19.952 -10.759 -1.844 1.00 91.75 81 PRO A CA 1
ATOM 627 C C . PRO A 1 81 ? 19.321 -9.411 -1.479 1.00 91.75 81 PRO A C 1
ATOM 629 O O . PRO A 1 81 ? 20.010 -8.417 -1.247 1.00 91.75 81 PRO A O 1
ATOM 632 N N . ALA A 1 82 ? 17.996 -9.383 -1.410 1.00 93.12 82 ALA A N 1
ATOM 633 C CA . ALA A 1 82 ? 17.205 -8.260 -0.938 1.00 93.12 82 ALA A CA 1
ATOM 634 C C . ALA A 1 82 ? 16.390 -8.678 0.284 1.00 93.12 82 ALA A C 1
ATOM 636 O O . ALA A 1 82 ? 15.832 -9.775 0.339 1.00 93.12 82 ALA A O 1
ATOM 637 N N . ARG A 1 83 ? 16.301 -7.763 1.248 1.00 93.00 83 ARG A N 1
ATOM 638 C CA . ARG A 1 83 ? 15.536 -7.933 2.479 1.00 93.00 83 ARG A CA 1
ATOM 639 C C . ARG A 1 83 ? 14.430 -6.889 2.536 1.00 93.00 83 ARG A C 1
ATOM 641 O O . ARG A 1 83 ? 14.714 -5.693 2.567 1.00 93.00 83 ARG A O 1
ATOM 648 N N . TYR A 1 84 ? 13.189 -7.348 2.570 1.00 91.25 84 TYR A N 1
ATOM 649 C CA . TYR A 1 84 ? 11.989 -6.529 2.661 1.00 91.25 84 TYR A CA 1
ATOM 650 C C . TYR A 1 84 ? 11.419 -6.642 4.071 1.00 91.25 84 TYR A C 1
ATOM 652 O O . TYR A 1 84 ? 11.195 -7.738 4.580 1.00 91.25 84 TYR A O 1
ATOM 660 N N . VAL A 1 85 ? 11.203 -5.496 4.710 1.00 94.31 85 VAL A N 1
ATOM 661 C CA . VAL A 1 85 ? 10.476 -5.413 5.977 1.00 94.31 85 VAL A CA 1
ATOM 662 C C . VAL A 1 85 ? 9.083 -4.909 5.636 1.00 94.31 85 VAL A C 1
ATOM 664 O O . VAL A 1 85 ? 8.917 -3.743 5.292 1.00 94.31 85 VAL A O 1
ATOM 667 N N . LEU A 1 86 ? 8.108 -5.810 5.661 1.00 94.81 86 LEU A N 1
ATOM 668 C CA . LEU A 1 86 ? 6.718 -5.500 5.361 1.00 94.81 86 LEU A CA 1
ATOM 669 C C . LEU A 1 86 ? 5.993 -5.155 6.658 1.00 94.81 86 LEU A C 1
ATOM 671 O O . LEU A 1 86 ? 6.048 -5.911 7.631 1.00 94.81 86 LEU A O 1
ATOM 675 N N . HIS A 1 87 ? 5.332 -4.005 6.648 1.00 95.56 87 HIS A N 1
ATOM 676 C CA . HIS A 1 87 ? 4.465 -3.522 7.710 1.00 95.56 87 HIS A CA 1
ATOM 677 C C . HIS A 1 87 ? 3.038 -3.542 7.168 1.00 95.56 87 HIS A C 1
ATOM 679 O O . HIS A 1 87 ? 2.748 -2.872 6.180 1.00 95.56 87 HIS A O 1
ATOM 685 N N . SER A 1 88 ? 2.170 -4.338 7.781 1.00 95.19 88 SER A N 1
ATOM 686 C CA . SER A 1 88 ? 0.778 -4.505 7.366 1.00 95.19 88 SER A CA 1
ATOM 687 C C . SER A 1 88 ? -0.140 -4.116 8.512 1.00 95.19 88 SER A C 1
ATOM 689 O O . SER A 1 88 ? 0.133 -4.448 9.664 1.00 95.19 88 SER A O 1
ATOM 691 N N . VAL A 1 89 ? -1.213 -3.399 8.197 1.00 95.75 89 VAL A N 1
ATOM 692 C CA . VAL A 1 89 ? -2.271 -3.029 9.137 1.00 95.75 89 VAL A CA 1
ATOM 693 C C . VAL A 1 89 ? -3.613 -3.140 8.433 1.00 95.75 89 VAL A C 1
ATOM 695 O O . VAL A 1 89 ? -3.692 -2.926 7.222 1.00 95.75 89 VAL A O 1
ATOM 698 N N . ASP A 1 90 ? -4.667 -3.388 9.200 1.00 94.44 90 ASP A N 1
ATOM 699 C CA . ASP A 1 90 ? -6.024 -3.172 8.720 1.00 94.44 90 ASP A CA 1
ATOM 700 C C . ASP A 1 90 ? -6.431 -1.734 9.033 1.00 94.44 90 ASP A C 1
ATOM 702 O O . ASP A 1 90 ? -6.225 -1.239 10.146 1.00 94.44 90 ASP A O 1
ATOM 706 N N . ALA A 1 91 ? -7.043 -1.058 8.065 1.00 93.00 91 ALA A N 1
ATOM 707 C CA . ALA A 1 91 ? -7.513 0.309 8.226 1.00 93.00 91 ALA A CA 1
ATOM 708 C C . ALA A 1 91 ? -8.958 0.462 7.751 1.00 93.00 91 ALA A C 1
ATOM 710 O O . ALA A 1 91 ? -9.399 -0.156 6.782 1.00 93.00 91 ALA A O 1
ATOM 711 N N . TRP A 1 92 ? -9.685 1.321 8.453 1.00 91.25 92 TRP A N 1
ATOM 712 C CA . TRP A 1 92 ? -10.964 1.857 8.025 1.00 91.25 92 TRP A CA 1
ATOM 713 C C . TRP A 1 92 ? -10.741 3.222 7.401 1.00 91.25 92 TRP A C 1
ATOM 715 O O . TRP A 1 92 ? -10.102 4.075 8.016 1.00 91.25 92 TRP A O 1
ATOM 725 N N . VAL A 1 93 ? -11.287 3.419 6.206 1.00 92.50 93 VAL A N 1
ATOM 726 C CA . VAL A 1 93 ? -11.241 4.692 5.489 1.00 92.50 93 VAL A CA 1
ATOM 727 C C . VAL A 1 93 ? -12.673 5.106 5.192 1.00 92.50 93 VAL A C 1
ATOM 729 O O . VAL A 1 93 ? -13.427 4.367 4.560 1.00 92.50 93 VAL A O 1
ATOM 732 N N . GLU A 1 94 ? -13.065 6.267 5.699 1.00 90.62 94 GLU A N 1
ATOM 733 C CA . GLU A 1 94 ? -14.402 6.814 5.475 1.00 90.62 94 GLU A CA 1
ATOM 734 C C . GLU A 1 94 ? -14.502 7.503 4.110 1.00 90.62 94 GLU A C 1
ATOM 736 O O . GLU A 1 94 ? -13.557 8.144 3.654 1.00 90.62 94 GLU A O 1
ATOM 741 N N . GLY A 1 95 ? -15.673 7.398 3.476 1.00 89.62 95 GLY A N 1
ATOM 742 C CA . GLY A 1 95 ? -15.965 8.081 2.212 1.00 89.62 95 GLY A CA 1
ATOM 743 C C . GLY A 1 95 ? -15.498 7.355 0.949 1.00 89.62 95 GLY A C 1
ATOM 744 O O . GLY A 1 95 ? -15.579 7.938 -0.126 1.00 89.62 95 GLY A O 1
ATOM 745 N N . LEU A 1 96 ? -15.035 6.104 1.048 1.00 91.94 96 LEU A N 1
ATOM 746 C CA . LEU A 1 96 ? -14.709 5.311 -0.139 1.00 91.94 96 LEU A CA 1
ATOM 747 C C . LEU A 1 96 ? -15.970 4.943 -0.948 1.00 91.94 96 LEU A C 1
ATOM 749 O O . LEU A 1 96 ? -17.012 4.667 -0.344 1.00 91.94 96 LEU A O 1
ATOM 753 N N . PRO A 1 97 ? -15.880 4.883 -2.291 1.00 92.44 97 PRO A N 1
ATOM 754 C CA . PRO A 1 97 ? -16.957 4.371 -3.137 1.00 92.44 97 PRO A CA 1
ATOM 755 C C . PRO A 1 97 ? -17.345 2.926 -2.785 1.00 92.44 97 PRO A C 1
ATOM 757 O O . PRO A 1 97 ? -16.472 2.109 -2.497 1.00 92.44 97 PRO A O 1
ATOM 760 N N . GLU A 1 98 ? -18.642 2.600 -2.841 1.00 90.62 98 GLU A N 1
ATOM 761 C CA . GLU A 1 98 ? -19.140 1.229 -2.601 1.00 90.62 98 GLU A CA 1
ATOM 762 C C . GLU A 1 98 ? -18.839 0.275 -3.776 1.00 90.62 98 GLU A C 1
ATOM 764 O O . GLU A 1 98 ? -18.701 -0.927 -3.574 1.00 90.62 98 GLU A O 1
ATOM 769 N N . GLU A 1 99 ? -18.689 0.811 -4.989 1.00 92.94 99 GLU A N 1
ATOM 770 C CA . GLU A 1 99 ? -18.392 0.061 -6.218 1.00 92.94 99 GLU A CA 1
ATOM 771 C C . GLU A 1 99 ? -16.906 0.152 -6.597 1.00 92.94 99 GLU A C 1
ATOM 773 O O . GLU A 1 99 ? -16.175 0.987 -6.063 1.00 92.94 99 GLU A O 1
ATOM 778 N N . ASP A 1 100 ? -16.466 -0.665 -7.560 1.00 95.56 100 ASP A N 1
ATOM 779 C CA . ASP A 1 100 ? -15.134 -0.556 -8.173 1.00 95.56 100 ASP A CA 1
ATOM 780 C C . ASP A 1 100 ? -14.882 0.875 -8.695 1.00 95.56 100 ASP A C 1
ATOM 782 O O . ASP A 1 100 ? -15.721 1.473 -9.376 1.00 95.56 100 ASP A O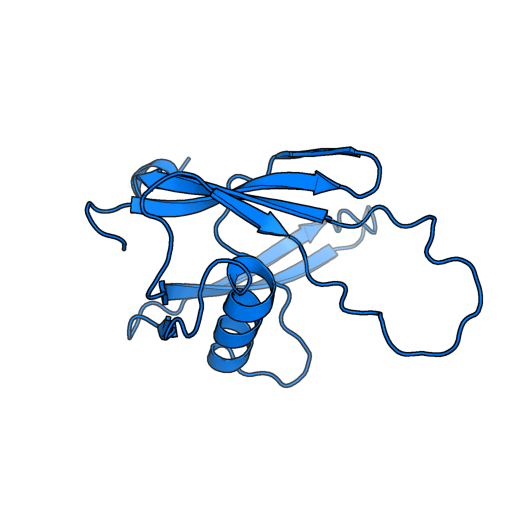 1
ATOM 786 N N . PHE A 1 101 ? -13.694 1.419 -8.427 1.00 96.31 101 PHE A N 1
ATOM 787 C CA . PHE A 1 101 ? -13.330 2.788 -8.804 1.00 96.31 101 PHE A CA 1
ATOM 788 C C . PHE A 1 101 ? -11.874 2.890 -9.267 1.00 96.31 101 PHE A C 1
ATOM 790 O O . PHE A 1 101 ? -11.103 1.932 -9.214 1.00 96.31 101 PHE A O 1
ATOM 797 N N . CYS A 1 102 ? -11.478 4.065 -9.752 1.00 96.00 102 CYS A N 1
ATOM 798 C CA . CYS A 1 102 ? -10.080 4.365 -10.031 1.00 96.00 102 CYS A CA 1
ATOM 799 C C . CYS A 1 102 ? -9.680 5.717 -9.453 1.00 96.00 102 CYS A C 1
ATOM 801 O O . CYS A 1 102 ? -10.509 6.623 -9.372 1.00 96.00 102 CYS A O 1
ATOM 803 N N . THR A 1 103 ? -8.406 5.848 -9.113 1.00 95.12 103 THR A N 1
ATOM 804 C CA . THR A 1 103 ? -7.793 7.101 -8.671 1.00 95.12 103 THR A CA 1
ATOM 805 C C . THR A 1 103 ? -6.621 7.464 -9.568 1.00 95.12 103 THR A C 1
ATOM 807 O O . THR A 1 103 ? -5.983 6.584 -10.155 1.00 95.12 103 THR A O 1
ATOM 810 N N . ASP A 1 104 ? -6.371 8.763 -9.709 1.00 91.25 104 ASP A N 1
ATOM 811 C CA . ASP A 1 104 ? -5.174 9.286 -10.361 1.00 91.25 104 ASP A CA 1
ATOM 812 C C . ASP A 1 104 ? -4.024 9.377 -9.350 1.00 91.25 104 ASP A C 1
ATOM 814 O O . ASP A 1 104 ? -4.231 9.807 -8.213 1.00 91.25 104 ASP A O 1
ATOM 818 N N . GLU A 1 105 ? -2.827 8.987 -9.785 1.00 84.19 105 GLU A N 1
ATOM 819 C CA . GLU A 1 105 ? -1.593 9.137 -9.013 1.00 84.19 105 GLU A CA 1
ATOM 820 C C . GLU A 1 105 ? -1.203 10.621 -8.966 1.00 84.19 105 GLU A C 1
ATOM 822 O O . GLU A 1 105 ? -1.075 11.271 -10.010 1.00 84.19 105 GLU A O 1
ATOM 827 N N . GLN A 1 106 ? -1.019 11.179 -7.767 1.00 70.75 106 GLN A N 1
ATOM 828 C CA . GLN A 1 106 ? -0.561 12.562 -7.619 1.00 70.75 106 GLN A CA 1
ATOM 829 C C . GLN A 1 106 ? 0.948 12.635 -7.894 1.00 70.75 106 GLN A C 1
ATOM 831 O O . GLN A 1 106 ? 1.739 11.964 -7.238 1.00 70.75 106 GLN A O 1
ATOM 836 N N . GLU A 1 107 ? 1.365 13.449 -8.869 1.00 59.94 107 GLU A N 1
ATOM 837 C CA . GLU A 1 107 ? 2.783 13.609 -9.216 1.00 59.94 107 GLU A CA 1
ATOM 838 C C . GLU A 1 107 ? 3.578 14.189 -8.030 1.00 59.94 107 GLU A C 1
ATOM 840 O O . GLU A 1 107 ? 3.482 15.375 -7.722 1.00 59.94 107 GLU A O 1
ATOM 845 N N . GLU A 1 108 ? 4.416 13.369 -7.387 1.00 54.16 108 GLU A N 1
ATOM 846 C CA . GLU A 1 108 ? 5.252 13.777 -6.241 1.00 54.16 108 GLU A CA 1
ATOM 847 C C . GLU A 1 108 ? 6.373 14.778 -6.624 1.00 54.16 108 GLU A C 1
ATOM 849 O O . GLU A 1 108 ? 7.050 15.335 -5.762 1.00 54.16 108 GLU A O 1
ATOM 854 N N . TYR A 1 109 ? 6.571 15.046 -7.920 1.00 52.44 109 TYR A N 1
ATOM 855 C CA . TYR A 1 109 ? 7.696 15.820 -8.458 1.00 52.44 109 TYR A CA 1
ATOM 856 C C . TYR A 1 109 ? 7.254 17.033 -9.290 1.00 52.44 109 TYR A C 1
ATOM 858 O O . TYR A 1 109 ? 7.684 17.182 -10.433 1.00 52.44 109 TYR A O 1
ATOM 866 N N . GLN A 1 110 ? 6.407 17.914 -8.753 1.00 48.56 110 GLN A N 1
ATOM 867 C CA . GLN A 1 110 ? 6.104 19.190 -9.431 1.00 48.56 110 GLN A CA 1
ATOM 868 C C . GLN A 1 110 ? 7.009 20.363 -9.040 1.00 48.56 110 GLN A C 1
ATOM 870 O O . GLN A 1 110 ? 7.005 21.378 -9.730 1.00 48.56 110 GLN A O 1
ATOM 875 N N . ASP A 1 111 ? 7.886 20.207 -8.050 1.00 45.12 111 ASP A N 1
ATOM 876 C CA . ASP A 1 111 ? 8.798 21.272 -7.643 1.00 45.12 111 ASP A CA 1
ATOM 877 C C . ASP A 1 111 ? 10.241 20.783 -7.711 1.00 45.12 111 ASP A C 1
ATOM 879 O O . ASP A 1 111 ? 10.652 19.992 -6.874 1.00 45.12 111 ASP A O 1
ATOM 883 N N . LEU A 1 112 ? 10.987 21.226 -8.729 1.00 42.12 112 LEU A N 1
ATOM 884 C CA . LEU A 1 112 ? 12.409 21.604 -8.692 1.00 42.12 112 LEU A CA 1
ATOM 885 C C . LEU A 1 112 ? 12.864 21.903 -10.134 1.00 42.12 112 LEU A C 1
ATOM 887 O O . LEU A 1 112 ? 13.236 21.005 -10.878 1.00 42.12 112 LEU A O 1
ATOM 891 N N . ASN A 1 113 ? 12.830 23.188 -10.504 1.00 43.47 113 ASN A N 1
ATOM 892 C CA . ASN A 1 113 ? 13.505 23.805 -11.654 1.00 43.47 113 ASN A CA 1
ATOM 893 C C . ASN A 1 113 ? 13.471 23.045 -12.989 1.00 43.47 113 ASN A C 1
ATOM 895 O O . ASN A 1 113 ? 14.288 22.162 -13.241 1.00 43.47 113 ASN A O 1
ATOM 899 N N . GLY A 1 114 ? 12.621 23.530 -13.901 1.00 48.75 114 GLY A N 1
ATOM 900 C CA . GLY A 1 114 ? 12.570 23.128 -15.304 1.00 48.75 114 GLY A CA 1
ATOM 901 C C . GLY A 1 114 ? 13.943 22.870 -15.927 1.00 48.75 114 GLY A C 1
ATOM 902 O O . GLY A 1 114 ? 14.623 23.790 -16.363 1.00 48.75 114 GLY A O 1
ATOM 903 N N . THR A 1 115 ? 14.318 21.595 -15.985 1.00 40.66 115 THR A N 1
ATOM 904 C CA . THR A 1 115 ? 15.361 21.058 -16.855 1.00 40.66 115 THR A CA 1
ATOM 905 C C . THR A 1 115 ? 15.178 19.544 -16.941 1.00 40.66 115 THR A C 1
ATOM 907 O O . THR A 1 115 ? 15.557 18.811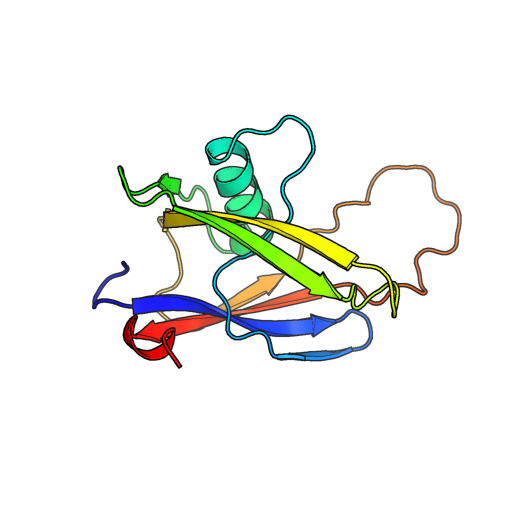 -16.042 1.00 40.66 115 THR A O 1
ATOM 910 N N . MET A 1 116 ? 14.539 19.134 -18.038 1.00 46.53 116 MET A N 1
ATOM 911 C CA . MET A 1 116 ? 14.926 18.024 -18.915 1.00 46.53 116 MET A CA 1
ATOM 912 C C . MET A 1 116 ? 15.232 16.634 -18.304 1.00 46.53 116 MET A C 1
ATOM 914 O O . MET A 1 116 ? 16.201 16.444 -17.581 1.00 46.53 116 MET A O 1
ATOM 918 N N . GLU A 1 117 ? 1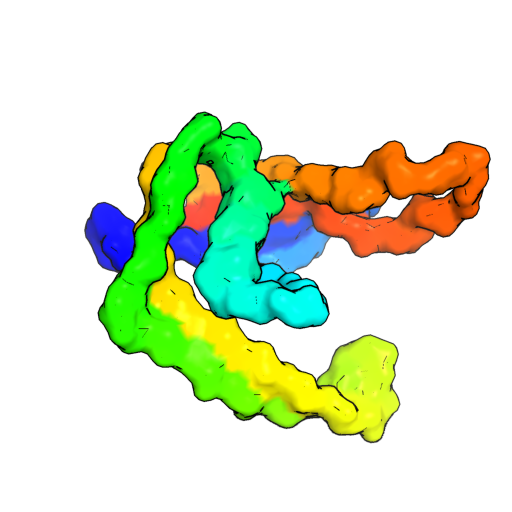4.475 15.645 -18.807 1.00 43.91 117 GLU A N 1
ATOM 919 C CA . GLU A 1 117 ? 14.773 14.195 -18.875 1.00 43.91 117 GLU A CA 1
ATOM 920 C C . GLU A 1 117 ? 14.227 13.226 -17.800 1.00 43.91 117 GLU A C 1
ATOM 922 O O . GLU A 1 117 ? 14.779 12.141 -17.624 1.00 43.91 117 GLU A O 1
ATOM 927 N N . LEU A 1 118 ? 13.075 13.492 -17.172 1.00 49.19 118 LEU A N 1
ATOM 928 C CA . LEU A 1 118 ? 12.301 12.420 -16.499 1.00 49.19 118 LEU A CA 1
ATOM 929 C C . LEU A 1 118 ? 11.311 11.685 -17.428 1.00 49.19 118 LEU A C 1
ATOM 931 O O . LEU A 1 118 ? 10.690 10.710 -17.017 1.00 49.19 118 LEU A O 1
ATOM 935 N N . GLU A 1 119 ? 11.233 12.065 -18.710 1.00 50.28 119 GLU A N 1
ATOM 936 C CA . GLU A 1 119 ? 10.318 11.474 -19.707 1.00 50.28 119 GLU A CA 1
ATOM 937 C C . GLU A 1 119 ? 10.580 9.988 -20.045 1.00 50.28 119 GLU A C 1
ATOM 939 O O . GLU A 1 119 ? 9.831 9.399 -20.820 1.00 50.28 119 GLU A O 1
ATOM 944 N N . LYS A 1 120 ? 11.620 9.347 -19.490 1.00 55.75 120 LYS A N 1
ATOM 945 C CA . LYS A 1 120 ? 11.945 7.938 -19.793 1.00 55.75 120 LYS A CA 1
ATOM 946 C C . LYS A 1 120 ? 11.503 6.924 -18.741 1.00 55.75 120 LYS A C 1
ATOM 948 O O . LYS A 1 120 ? 11.465 5.735 -19.055 1.00 55.75 120 LYS A O 1
ATOM 953 N N . ALA A 1 121 ? 11.204 7.340 -17.512 1.00 73.69 121 ALA A N 1
ATOM 954 C CA . ALA A 1 121 ? 10.776 6.395 -16.486 1.00 73.69 121 ALA A CA 1
ATOM 955 C C . ALA A 1 121 ? 9.266 6.161 -16.596 1.00 73.69 121 ALA A C 1
ATOM 957 O O . ALA A 1 121 ? 8.467 7.085 -16.464 1.00 73.69 121 ALA A O 1
ATOM 958 N N . VAL A 1 122 ? 8.877 4.910 -16.839 1.00 82.56 122 VAL A N 1
ATOM 959 C CA . VAL A 1 122 ? 7.470 4.510 -16.825 1.00 82.56 122 VAL A CA 1
ATOM 960 C C . VAL A 1 122 ? 6.959 4.598 -15.382 1.00 82.56 122 VAL A C 1
ATOM 962 O O . VAL A 1 122 ? 7.405 3.841 -14.518 1.00 82.56 122 VAL A O 1
ATOM 965 N N . SER A 1 123 ? 6.053 5.541 -15.120 1.00 86.81 123 SER A N 1
ATOM 966 C CA . SER A 1 123 ? 5.442 5.799 -13.811 1.00 86.81 123 SER A CA 1
ATOM 967 C C . SER A 1 123 ? 3.985 5.341 -13.788 1.00 86.81 123 SER A C 1
ATOM 969 O O . SER A 1 123 ? 3.385 5.096 -14.836 1.00 86.81 123 SER A O 1
ATOM 971 N N . VAL A 1 124 ? 3.405 5.192 -12.598 1.00 90.31 124 VAL A N 1
ATOM 972 C CA . VAL A 1 124 ? 1.974 4.897 -12.460 1.00 90.31 124 VAL A CA 1
ATOM 973 C C . VAL A 1 124 ? 1.183 6.182 -12.701 1.00 90.31 124 VAL A C 1
ATOM 975 O O . VAL A 1 124 ? 1.597 7.254 -12.276 1.00 90.31 124 VAL A O 1
ATOM 978 N N . ARG A 1 125 ? 0.069 6.080 -13.431 1.00 91.69 125 ARG A N 1
ATOM 979 C CA . ARG A 1 125 ? -0.874 7.187 -13.650 1.00 91.69 125 ARG A CA 1
ATOM 980 C C . ARG A 1 125 ? -2.213 6.963 -12.979 1.00 91.69 125 ARG A C 1
ATOM 982 O O . ARG A 1 125 ? -2.799 7.912 -12.481 1.00 91.69 125 ARG A O 1
ATOM 989 N N . LYS A 1 126 ? -2.719 5.729 -13.024 1.00 94.50 126 LYS A N 1
ATOM 990 C CA . LYS A 1 126 ? -4.005 5.376 -12.422 1.00 94.50 126 LYS A CA 1
ATOM 991 C C . LYS A 1 126 ? -3.939 4.056 -11.688 1.00 94.50 126 LYS A C 1
ATOM 993 O O . LYS A 1 126 ? -3.356 3.091 -12.192 1.00 94.50 126 LYS A O 1
ATOM 998 N N . HIS A 1 127 ? -4.650 4.007 -10.575 1.00 96.12 127 HIS A N 1
ATOM 999 C CA . HIS A 1 127 ? -4.860 2.822 -9.759 1.00 96.12 127 HIS A CA 1
ATOM 1000 C C . HIS A 1 127 ? -6.308 2.373 -9.932 1.00 96.12 127 HIS A C 1
ATOM 1002 O O . HIS A 1 127 ? -7.222 3.196 -9.896 1.00 96.12 127 HIS A O 1
ATOM 1008 N N . PHE A 1 128 ? -6.530 1.079 -10.163 1.00 97.00 128 PHE A N 1
ATOM 1009 C CA . PHE A 1 128 ? -7.869 0.504 -10.293 1.00 97.00 128 PHE A CA 1
ATOM 1010 C C . PHE A 1 128 ? -8.182 -0.346 -9.070 1.00 97.00 128 PHE A C 1
ATOM 1012 O O . PHE A 1 128 ? -7.555 -1.388 -8.853 1.00 97.00 128 PHE A O 1
ATOM 1019 N N . TRP A 1 129 ? -9.193 0.067 -8.321 1.00 97.00 129 TRP A N 1
ATOM 1020 C CA . TRP A 1 129 ? -9.565 -0.488 -7.032 1.00 97.00 129 TRP A CA 1
ATOM 1021 C C . TRP A 1 129 ? -10.792 -1.377 -7.146 1.00 97.00 129 TRP A C 1
ATOM 1023 O O . TRP A 1 129 ? -11.742 -1.044 -7.857 1.00 97.00 129 TRP A O 1
ATOM 1033 N N . LYS A 1 130 ? -10.752 -2.507 -6.441 1.00 96.00 130 LYS A N 1
ATOM 1034 C CA . LYS A 1 130 ? -11.858 -3.456 -6.369 1.00 96.00 130 LYS A CA 1
ATOM 1035 C C . LYS A 1 130 ? -12.138 -3.882 -4.948 1.00 96.00 130 LYS A C 1
ATOM 1037 O O . LYS A 1 130 ? -11.204 -4.102 -4.175 1.00 96.00 130 LYS A O 1
ATOM 1042 N N . TRP A 1 131 ? -13.413 -4.073 -4.650 1.00 94.19 131 TRP A N 1
ATOM 1043 C CA . TRP A 1 131 ? -13.845 -4.743 -3.434 1.00 94.19 131 TRP A CA 1
ATOM 1044 C C . TRP A 1 131 ? -13.889 -6.249 -3.681 1.00 94.19 131 TRP A C 1
ATOM 1046 O O . TRP A 1 131 ? -14.584 -6.728 -4.575 1.00 94.19 131 TRP A O 1
ATOM 1056 N N . VAL A 1 132 ? -13.117 -7.009 -2.909 1.00 93.12 132 VAL A N 1
ATOM 1057 C CA . VAL A 1 132 ? -13.076 -8.475 -2.996 1.00 93.12 132 VAL A CA 1
ATOM 1058 C C . VAL A 1 132 ? -13.360 -9.086 -1.635 1.00 93.12 132 VAL A C 1
ATOM 1060 O O . VAL A 1 132 ? -13.130 -8.448 -0.614 1.00 93.12 132 VAL A O 1
ATOM 1063 N N . SER A 1 133 ? -13.849 -10.324 -1.606 1.00 90.06 133 SER A N 1
ATOM 1064 C CA . SER A 1 133 ? -13.981 -11.067 -0.350 1.00 90.06 133 SER A CA 1
ATOM 1065 C C . SER A 1 133 ? -12.605 -11.278 0.285 1.00 90.06 133 SER A C 1
ATOM 1067 O O . SER A 1 133 ? -11.640 -11.599 -0.417 1.00 90.06 133 SER A O 1
ATOM 1069 N N . SER A 1 134 ? -12.526 -11.122 1.607 1.00 80.31 134 SER A N 1
ATOM 1070 C CA . SER A 1 134 ? -11.322 -11.374 2.410 1.00 80.31 134 SER A CA 1
ATOM 1071 C C . SER A 1 134 ? -10.698 -12.759 2.141 1.00 80.31 134 SER A C 1
ATOM 1073 O O . SER A 1 134 ? -9.472 -12.886 2.094 1.00 80.31 134 SER A O 1
ATOM 1075 N N . ASP A 1 135 ? -11.516 -13.769 1.833 1.00 78.00 135 ASP A N 1
ATOM 1076 C CA . ASP A 1 135 ? -11.086 -15.131 1.488 1.00 78.00 135 ASP A CA 1
ATOM 1077 C C . ASP A 1 135 ? -10.254 -15.205 0.197 1.00 78.00 135 ASP A C 1
ATOM 1079 O O . ASP A 1 135 ? -9.424 -16.099 0.024 1.00 78.00 135 ASP A O 1
ATOM 1083 N N . SER A 1 136 ? -10.435 -14.249 -0.719 1.00 73.31 136 SER A N 1
ATOM 1084 C CA . SER A 1 136 ? -9.758 -14.239 -2.025 1.00 73.31 136 SER A CA 1
ATOM 1085 C C . SER A 1 136 ? -8.290 -13.802 -1.951 1.00 73.31 136 SER A C 1
ATOM 1087 O O . SER A 1 136 ? -7.570 -13.927 -2.940 1.00 73.31 136 SER A O 1
ATOM 1089 N N . LEU A 1 137 ? -7.828 -13.301 -0.800 1.00 66.06 137 LEU A N 1
ATOM 1090 C CA . LEU A 1 137 ? -6.445 -12.857 -0.591 1.00 66.06 137 LEU A CA 1
ATOM 1091 C C . LEU A 1 137 ? -5.480 -13.978 -0.155 1.00 66.06 137 LEU A C 1
ATOM 1093 O O . LEU A 1 137 ? -4.283 -13.725 -0.033 1.00 66.06 137 LEU A O 1
ATOM 1097 N N . HIS A 1 138 ? -5.972 -15.203 0.071 1.00 51.84 138 HIS A N 1
ATOM 1098 C CA . HIS A 1 138 ? -5.202 -16.324 0.634 1.00 51.84 138 HIS A CA 1
ATOM 1099 C C . HIS A 1 138 ? -4.823 -17.447 -0.363 1.00 51.84 138 HIS A C 1
ATOM 1101 O O . HIS A 1 138 ? -4.565 -18.569 0.074 1.00 51.84 138 HIS A O 1
ATOM 1107 N N . SER A 1 139 ? -4.767 -17.194 -1.679 1.00 35.09 139 SER A N 1
ATOM 1108 C CA . SER A 1 139 ? -4.222 -18.174 -2.653 1.00 35.09 139 SER A CA 1
ATOM 1109 C C . SER A 1 139 ? -2.710 -18.089 -2.832 1.00 35.09 139 SER A C 1
ATOM 1111 O O . SER A 1 139 ? -2.191 -16.959 -2.961 1.00 35.09 139 SER A O 1
#

Foldseek 3Di:
DDDPQWAKFQQWFQKPVRDIDGDRGHQDDDDDPPDDPVRVVVVSCCQFVVVQAPPKDKDWDPPQWDWDWDWDADPVHGPDIDIDTDIDTDIDTPRDDPAKDKDFGDPPPPDDDDDDDPVPDIGTGMTTMGIDHPVVVPD

InterPro domains:
  IPR000086 NUDIX hydrolase domain [PF00293] (6-121)
  IPR015797 NUDIX hydrolase-like domain superfamily [SSF55811] (23-109)

Organism: Gossypium tomentosum (NCBI:txid34277)

Secondary structure (DSSP, 8-state):
--GGGEEEEEEEEEETTS-EEEEEES---PPPTT--HHHHHHHHHHHHHTTT-SSPPEEEPTT--EEEEEEEE-SSSTTSEEEEEEEE--EEETT--SS-EEEEPP-S---S---S--TTS--EEEEEEEEEEGGGG--

Radius of gyration: 16.51 Å; chains: 1; bounding box: 42×42×39 Å

Sequence (139 aa):
MGKDDLVLVESRQQLSDGSFRDRFRPLSEKMKPNETVEEAVARAVKEELGSVIDTGSVRIVPGSYIKKLEERNSASYPGLPARYVLHSVDAWVEGLPEEDFCTDEQEEYQDLNGTMELEKAVSVRKHFWKWVSSDSLHS

pLDDT: mean 84.94, std 15.99, range [35.09, 97.0]